Protein 7P3H (pdb70)

B-factor: mean 87.04, std 23.67, range [40.68, 188.45]

Foldseek 3Di:
DVVVVVVVVVVVVVVVVVVVVVVVVVVVVVVVVVVD/DVVVVVVVVVVVVVVVVVVVVVVVVVVVVVVVVVPD/DVVVVVVVVVVVVVVVVVVVVVVVVVVVVVVVVVVD

Secondary structure (DSSP, 8-state):
-HHHHHHHHHHHHHHHHHHHHHHHHHHHHHHHHHT-/-HHHHHHHHHHHHHHHHHHHHHHHHHHHHHHHHHT-/-HHHHHHHHHHHHHHHHHHHHHHHHHHHHHHHHHH-

Sequence (108 aa):
EWEAIEKKIAANESKDQQAIEKKIQAIEKKIEAIEHGEWEAIEKKIAANESKDQAIEKKIQAIEKKIEAIEHGEWEAIEKKIAANESKDQAIEKKIQAIEKKIEAIEHG

Radius of gyration: 16.97 Å; Cα contacts (8 Å, |Δi|>4): 36; chains: 3; bounding box: 35×26×51 Å

Structure (mmCIF, N/CA/C/O backbone):
data_7P3H
#
_entry.id   7P3H
#
_cell.length_a   103.040
_cell.length_b   103.040
_cell.length_c   46.880
_cell.angle_alpha   90.000
_cell.angle_beta   90.000
_cell.angle_gamma   120.000
#
_symmetry.space_group_name_H-M   'H 3'
#
loop_
_entity.id
_entity.type
_entity.pdbx_description
1 polymer 'Peptide HC02'
2 non-polymer 'TERBIUM(III) ION'
3 non-polymer 'ZINC ION'
4 water water
#
loop_
_atom_site.group_PDB
_atom_site.id
_atom_site.type_symbol
_atom_site.label_atom_id
_atom_site.label_alt_id
_atom_site.label_comp_id
_atom_site.label_asym_id
_atom_site.label_entity_id
_atom_site.label_seq_id
_atom_site.pdbx_PDB_ins_code
_atom_site.Cartn_x
_atom_site.Cartn_y
_atom_site.Cartn_z
_atom_site.occupancy
_atom_site.B_iso_or_equiv
_atom_site.auth_seq_id
_atom_site.auth_comp_id
_atom_site.auth_asym_id
_atom_site.auth_atom_id
_atom_site.pdbx_PDB_model_num
ATOM 4 N N . GLU A 1 2 ? 36.98900 46.18800 44.66800 1.000 132.17637 1 GLU A N 1
ATOM 5 C CA . GLU A 1 2 ? 36.90300 45.46700 43.40100 1.000 131.02624 1 GLU A CA 1
ATOM 6 C C . GLU A 1 2 ? 35.46500 45.07600 43.05500 1.000 124.73074 1 GLU A C 1
ATOM 7 O O . GLU A 1 2 ? 35.04700 45.21800 41.90800 1.000 115.66650 1 GLU A O 1
ATOM 13 N N . TRP A 1 3 ? 34.70800 44.60000 44.04700 1.000 130.82621 2 TRP A N 1
ATOM 14 C CA . TRP A 1 3 ? 33.33100 44.17300 43.79800 1.000 129.18654 2 TRP A CA 1
ATOM 15 C C . TRP A 1 3 ? 32.49600 45.30000 43.19100 1.000 116.64556 2 TRP A C 1
ATOM 16 O O . TRP A 1 3 ? 31.76300 45.08500 42.21600 1.000 108.61829 2 TRP A O 1
ATOM 27 N N . GLU A 1 4 ? 32.58800 46.51200 43.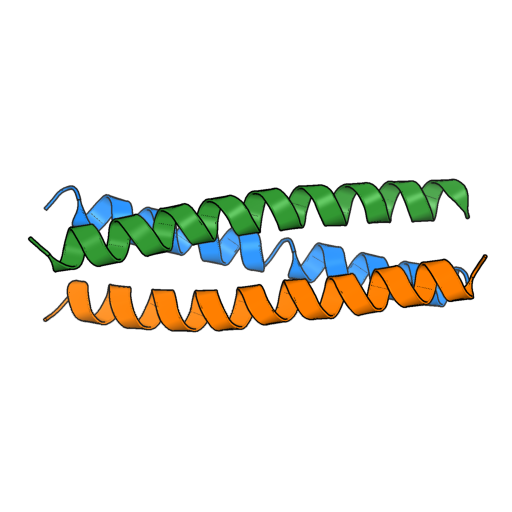75900 1.000 115.29540 3 GLU A N 1
ATOM 28 C CA . GLU A 1 4 ? 31.76500 47.61700 43.27300 1.000 109.14203 3 GLU A CA 1
ATOM 29 C C . GLU A 1 4 ? 32.33100 48.22600 41.98700 1.000 98.50655 3 GLU A C 1
ATOM 30 O O . GLU A 1 4 ? 31.56800 48.78800 41.19600 1.000 89.67654 3 GLU A O 1
ATOM 36 N N . ALA A 1 5 ? 33.64400 48.10600 41.74400 1.000 99.24085 4 ALA A N 1
ATOM 37 C CA . ALA A 1 5 ? 34.22400 48.63100 40.50700 1.000 94.81137 4 ALA A CA 1
ATOM 38 C C . ALA A 1 5 ? 33.84200 47.77500 39.30700 1.000 89.94763 4 ALA A C 1
ATOM 39 O O . ALA A 1 5 ? 33.58000 48.29900 38.21700 1.000 84.71279 4 ALA A O 1
ATOM 41 N N . ILE A 1 6 ? 33.83000 46.45400 39.48800 1.000 90.62929 5 ILE A N 1
ATOM 42 C CA . ILE A 1 6 ? 33.33000 45.55100 38.45800 1.000 89.05805 5 ILE A CA 1
ATOM 43 C C . ILE A 1 6 ? 31.82200 45.72000 38.28300 1.000 82.32829 5 ILE A C 1
ATOM 44 O O . ILE A 1 6 ? 31.32300 45.76000 37.15100 1.000 70.60320 5 ILE A O 1
ATOM 49 N N . GLU A 1 7 ? 31.07300 45.81500 39.39700 1.000 81.30975 6 GLU A N 1
ATOM 50 C CA . GLU A 1 7 ? 29.62300 46.01300 39.31700 1.000 82.34145 6 GLU A CA 1
ATOM 51 C C . GLU A 1 7 ? 29.29300 47.22800 38.45700 1.000 75.58275 6 GLU A C 1
ATOM 52 O O . GLU A 1 7 ? 28.25500 47.26600 37.79100 1.000 67.36071 6 GLU A O 1
ATOM 58 N N . LYS A 1 8 ? 30.17700 48.22700 38.46000 1.000 73.54303 7 LYS A N 1
ATOM 59 C CA . LYS A 1 8 ? 29.92800 49.46100 37.72400 1.000 77.56719 7 LYS A CA 1
ATOM 60 C C . LYS A 1 8 ? 30.25400 49.29000 36.24500 1.000 73.86149 7 LYS A C 1
ATOM 61 O O . LYS A 1 8 ? 29.56900 49.85300 35.38300 1.000 64.03399 7 LYS A O 1
ATOM 67 N N . LYS A 1 9 ? 31.31300 48.53200 35.94400 1.000 74.75633 8 LYS A N 1
ATOM 68 C CA . LYS A 1 9 ? 31.66200 48.22500 34.56200 1.000 75.41957 8 LYS A CA 1
ATOM 69 C C . LYS A 1 9 ? 30.57900 47.38100 33.89900 1.000 70.24526 8 LYS A C 1
ATOM 70 O O . LYS A 1 9 ? 30.19900 47.63100 32.74600 1.000 66.45270 8 LYS A O 1
ATOM 76 N N . ILE A 1 10 ? 30.05300 46.39200 34.62300 1.000 67.44493 9 ILE A N 1
ATOM 77 C CA . ILE A 1 10 ? 28.98400 45.55500 34.09400 1.000 70.55846 9 ILE A CA 1
ATOM 78 C C . ILE A 1 10 ? 27.72200 46.37600 33.85400 1.000 67.88972 9 ILE A C 1
ATOM 79 O O . ILE A 1 10 ? 27.08500 46.26400 32.79500 1.000 57.36477 9 ILE A O 1
ATOM 84 N N . ALA A 1 11 ? 27.34600 47.21700 34.82100 1.000 59.06498 10 ALA A N 1
ATOM 85 C CA . ALA A 1 11 ? 26.15300 48.03900 34.66100 1.000 64.16296 10 ALA A CA 1
ATOM 86 C C . ALA A 1 11 ? 26.27200 48.96900 33.45200 1.000 62.64962 10 ALA A C 1
ATOM 87 O O . ALA A 1 11 ? 25.28300 49.22300 32.75000 1.000 59.97824 10 ALA A O 1
ATOM 89 N N . ALA A 1 12 ? 27.47300 49.48800 33.19500 1.000 57.88062 11 ALA A N 1
ATOM 90 C CA . ALA A 1 12 ? 27.66500 50.35300 32.04000 1.000 61.23103 11 ALA A CA 1
ATOM 91 C C . ALA A 1 12 ? 27.56700 49.55900 30.74200 1.000 62.34169 11 ALA A C 1
ATOM 92 O O . ALA A 1 12 ? 27.13600 50.09000 29.71200 1.000 60.03088 11 ALA A O 1
ATOM 94 N N . ASN A 1 13 ? 27.97400 48.28900 30.77000 1.000 59.38080 12 ASN A N 1
ATOM 95 C CA . ASN A 1 13 ? 27.89000 47.46800 29.56400 1.000 60.10457 12 ASN A CA 1
ATOM 96 C C . ASN A 1 13 ? 26.43400 47.17800 29.22200 1.000 59.69400 12 ASN A C 1
ATOM 97 O O . ASN A 1 13 ? 26.01400 47.33800 28.07100 1.000 53.57221 12 ASN A O 1
A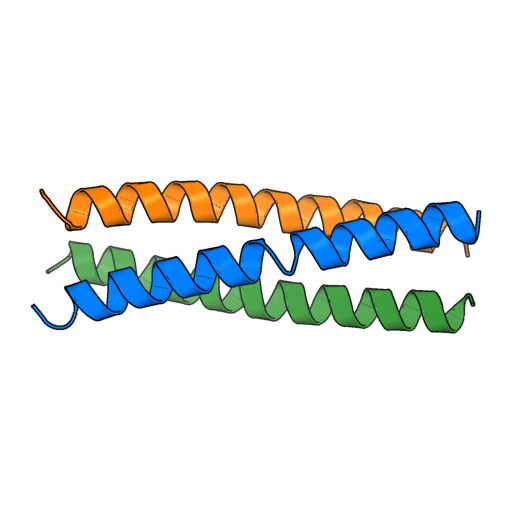TOM 102 N N . GLU A 1 14 ? 25.63900 46.78000 30.22000 1.000 62.09692 13 GLU A N 1
ATOM 103 C CA . GLU A 1 14 ? 24.21300 46.57200 30.01100 1.000 65.06306 13 GLU A CA 1
ATOM 104 C C . GLU A 1 14 ? 23.53900 47.83400 29.48200 1.000 66.85802 13 GLU A C 1
ATOM 105 O O . GLU A 1 14 ? 22.66900 47.75000 28.60800 1.000 63.15231 13 GLU A O 1
ATOM 111 N N . SER A 1 15 ? 23.94300 49.01500 29.96100 1.000 67.29491 14 SER A N 1
ATOM 112 C CA . SER A 1 15 ? 23.27000 50.23000 29.50300 1.000 72.52185 14 SER A CA 1
ATOM 113 C C . SER A 1 15 ? 23.55900 50.47700 28.02100 1.000 70.87166 14 SER A C 1
ATOM 114 O O . SER A 1 15 ? 22.66100 50.82300 27.24700 1.000 69.31357 14 SER A O 1
ATOM 117 N N . LYS A 1 16 ? 24.79900 50.26300 27.62300 1.000 67.40282 15 LYS A N 1
ATOM 118 C CA . LYS A 1 16 ? 25.26100 50.41100 26.26200 1.000 73.09034 15 LYS A CA 1
ATOM 119 C C . LYS A 1 16 ? 24.71600 49.33500 25.34300 1.000 68.35556 15 LYS A C 1
ATOM 120 O O . LYS A 1 16 ? 24.38200 49.64000 24.19900 1.000 60.80466 15 LYS A O 1
ATOM 126 N N . ASP A 1 17 ? 24.49600 48.13600 25.88700 1.000 62.88649 16 ASP A N 1
ATOM 127 C CA . ASP A 1 17 ? 23.92900 46.97100 25.15700 1.000 63.44708 16 ASP A CA 1
ATOM 128 C C . ASP A 1 17 ? 22.46200 47.28100 24.85600 1.000 66.85538 16 ASP A C 1
ATOM 129 O O . ASP A 1 17 ? 21.93900 46.77600 23.84300 1.000 56.89366 16 ASP A O 1
ATOM 134 N N . GLN A 1 18 ? 21.83900 48.08800 25.72000 1.000 69.82679 17 GLN A N 1
ATOM 135 C CA A GLN A 1 18 ? 20.42900 48.45500 25.56400 0.530 73.26668 17 GLN A CA 1
ATOM 136 C CA B GLN A 1 18 ? 20.42900 48.41800 25.51400 0.470 73.26142 17 GLN A CA 1
ATOM 137 C C . GLN A 1 18 ? 20.25700 49.59400 24.55800 1.000 71.57437 17 GLN A C 1
ATOM 138 O O . GLN A 1 18 ? 19.25300 49.65400 23.84200 1.000 77.29874 17 GLN A O 1
ATOM 149 N N . ALA A 1 19 ? 21.20900 50.53100 24.52600 1.000 66.64746 18 ALA A N 1
ATOM 150 C CA . ALA A 1 19 ? 21.15900 51.60900 23.54100 1.000 67.17384 18 ALA A CA 1
ATOM 151 C C . ALA A 1 19 ? 21.41000 51.07200 22.13200 1.000 69.33726 18 ALA A C 1
ATOM 152 O O . ALA A 1 19 ? 20.84500 51.57400 21.14600 1.000 62.44433 18 ALA A O 1
ATOM 154 N N . ILE A 1 20 ? 22.28100 50.06700 22.02300 1.000 67.18174 19 ILE A N 1
ATOM 155 C CA . ILE A 1 20 ? 22.49200 49.37000 20.75900 1.000 66.31585 19 ILE A CA 1
ATOM 156 C C . ILE A 1 20 ? 21.19400 48.72300 20.29500 1.000 64.24191 19 ILE A C 1
ATOM 157 O O . ILE A 1 20 ? 20.80000 48.85600 19.13100 1.000 57.97800 19 ILE A O 1
ATOM 162 N N . GLU A 1 21 ? 20.48700 48.04900 21.20300 1.000 63.16020 20 GLU A N 1
ATOM 163 C CA . GLU A 1 21 ? 19.21100 47.44100 20.84200 1.000 69.62414 20 GLU A CA 1
ATOM 164 C C . GLU A 1 21 ? 18.22900 48.47600 20.30000 1.000 68.76351 20 GLU A C 1
ATOM 165 O O . GLU A 1 21 ? 17.49700 48.20300 19.33900 1.000 67.10541 20 GLU A O 1
ATOM 171 N N . LYS A 1 22 ? 18.18300 49.66300 20.90300 1.000 63.26022 21 LYS A N 1
ATOM 172 C CA . LYS A 1 22 ? 17.25400 50.68000 20.42600 1.000 71.57437 21 LYS A CA 1
ATOM 173 C C . LYS A 1 22 ? 17.61800 51.13300 19.01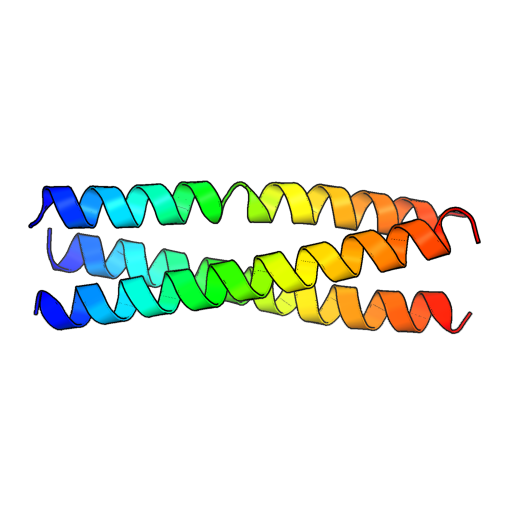600 1.000 66.20004 21 LYS A C 1
ATOM 174 O O . LYS A 1 22 ? 16.74200 51.30100 18.16000 1.000 62.18904 21 LYS A O 1
ATOM 180 N N . LYS A 1 23 ? 18.91100 51.34300 18.76000 1.000 63.24443 22 LYS A N 1
ATOM 181 C CA . LYS A 1 23 ? 19.34200 51.75300 17.42600 1.000 65.79736 22 LYS A CA 1
ATOM 182 C C . LYS A 1 23 ? 19.00600 50.68200 16.39400 1.000 61.11785 22 LYS A C 1
ATOM 183 O O . LYS A 1 23 ? 18.66500 51.00100 15.24700 1.000 55.39085 22 LYS A O 1
ATOM 189 N N . ILE A 1 24 ? 19.06500 49.40800 16.79000 1.000 57.53585 23 ILE A N 1
ATOM 190 C CA . ILE A 1 24 ? 18.75600 48.33300 15.85500 1.000 63.13652 23 ILE A CA 1
ATOM 191 C C . ILE A 1 24 ? 17.27600 48.34000 15.49500 1.000 64.39983 23 ILE A C 1
ATOM 192 O O . ILE A 1 24 ? 16.91200 48.13900 14.33300 1.000 55.81985 23 ILE A O 1
ATOM 197 N N . GLN A 1 25 ? 16.40100 48.57100 16.47500 1.000 65.42890 24 GLN A N 1
ATOM 198 C CA . GLN A 1 25 ? 14.97600 48.64200 16.17000 1.000 67.77655 24 GLN A CA 1
ATOM 199 C C . GLN A 1 25 ? 14.67900 49.77700 15.19700 1.000 59.98614 24 GLN A C 1
ATOM 200 O O . GLN A 1 25 ? 13.88700 49.60900 14.26300 1.000 58.04643 24 GLN A O 1
ATOM 206 N N . ALA A 1 26 ? 15.30200 50.93800 15.39800 1.000 53.22743 25 ALA A N 1
ATOM 207 C CA . ALA A 1 26 ? 15.08400 52.05700 14.48500 1.000 58.27014 25 ALA A CA 1
ATOM 208 C C . ALA A 1 26 ? 15.54700 51.70500 13.07100 1.000 59.22552 25 ALA A C 1
ATOM 209 O O . ALA A 1 26 ? 14.92500 52.11700 12.08800 1.000 56.36728 25 ALA A O 1
ATOM 211 N N . ILE A 1 27 ? 16.62300 50.92400 12.95900 1.000 56.35413 26 ILE A N 1
ATOM 212 C CA . ILE A 1 27 ? 17.12400 50.49300 11.65900 1.000 59.24921 26 ILE A CA 1
ATOM 213 C C . ILE A 1 27 ? 16.14300 49.53200 10.99500 1.000 62.71805 26 ILE A C 1
ATOM 214 O O . ILE A 1 27 ? 15.87600 49.62200 9.78600 1.000 57.47268 26 ILE A O 1
ATOM 219 N N . GLU A 1 28 ? 15.62400 48.57300 11.76900 1.000 60.83887 27 GLU A N 1
ATOM 220 C CA . GLU A 1 28 ? 14.68800 47.59900 11.22400 1.000 64.26034 27 GLU A CA 1
ATOM 221 C C . GLU A 1 28 ? 13.43000 48.27700 10.71200 1.000 62.00480 27 GLU A C 1
ATOM 222 O O . GLU A 1 28 ? 12.88900 47.86000 9.68300 1.000 59.50187 27 GLU A O 1
ATOM 228 N N . LYS A 1 29 ? 12.98500 49.34300 11.38400 1.000 57.84641 28 LYS A N 1
ATOM 229 C CA . LYS A 1 29 ? 11.80000 50.06100 10.94000 1.000 62.27589 28 LYS A CA 1
ATOM 230 C C . LYS A 1 29 ? 12.06200 50.78100 9.62000 1.000 66.23426 28 LYS A C 1
ATOM 231 O O . LYS A 1 29 ? 11.19700 50.79000 8.73700 1.000 63.56288 28 LYS A O 1
ATOM 237 N N . LYS A 1 30 ? 13.23200 51.41800 9.48100 1.000 63.02335 29 LYS A N 1
ATOM 238 C CA . LYS A 1 30 ? 13.56300 52.07400 8.22100 1.000 65.42890 29 LYS A CA 1
ATOM 239 C C . LYS A 1 30 ? 13.60200 51.06300 7.08500 1.000 65.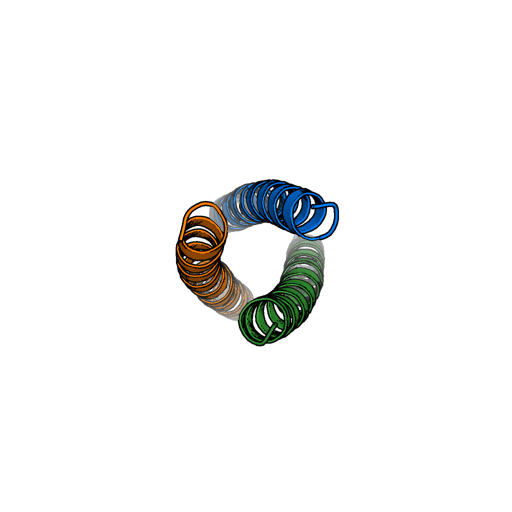55260 29 LYS A C 1
ATOM 240 O O . LYS A 1 30 ? 13.07300 51.32000 6.00200 1.000 66.98961 29 LYS A O 1
ATOM 246 N N . ILE A 1 31 ? 14.20500 49.89800 7.32100 1.000 64.16822 30 ILE A N 1
ATOM 247 C CA . ILE A 1 31 ? 14.24500 48.85800 6.30000 1.000 66.56061 30 ILE A CA 1
ATOM 248 C C . ILE A 1 31 ? 12.83400 48.40000 5.93400 1.000 74.01414 30 ILE A C 1
ATOM 249 O O . ILE A 1 31 ? 12.51100 48.25500 4.74700 1.000 74.72212 30 ILE A O 1
ATOM 254 N N . GLU A 1 32 ? 11.97100 48.14300 6.93000 1.000 71.23222 31 GLU A N 1
ATOM 255 C CA . GLU A 1 32 ? 10.54800 47.75200 6.75100 1.000 76.77499 31 GLU A CA 1
ATOM 256 C C . GLU A 1 32 ? 9.89000 48.74900 5.77100 1.000 79.84115 31 GLU A C 1
ATOM 257 O O . GLU A 1 32 ? 9.10400 48.41500 4.87600 1.000 82.41514 31 GLU A O 1
ATOM 263 N N . ALA A 1 33 ? 10.14300 50.03500 6.04700 1.000 74.89582 32 ALA A N 1
ATOM 264 C CA . ALA A 1 33 ? 9.50700 51.08600 5.25600 1.000 75.59327 32 ALA A CA 1
ATOM 265 C C . ALA A 1 33 ? 9.94600 51.00700 3.79800 1.000 82.17827 32 ALA A C 1
ATOM 266 O O . ALA A 1 33 ? 9.13300 51.17000 2.88100 1.000 82.93100 32 ALA A O 1
ATOM 268 N N . ILE A 1 34 ? 11.23300 50.75100 3.57100 1.000 81.26501 33 ILE A N 1
ATOM 269 C CA . ILE A 1 34 ? 11.75400 50.61300 2.21800 1.000 80.56492 33 ILE A CA 1
ATOM 270 C C . ILE A 1 34 ? 11.10100 49.42900 1.51400 1.000 87.23414 33 ILE A C 1
ATOM 271 O O . ILE A 1 34 ? 10.67400 49.53200 0.35900 1.000 89.47389 33 ILE A O 1
ATOM 276 N N . GLU A 1 35 ? 11.01400 48.28100 2.19700 1.000 86.62091 34 GLU A N 1
ATOM 277 C CA . GLU A 1 35 ? 10.50100 47.08400 1.53600 1.000 90.35820 34 GLU A CA 1
ATOM 278 C C . GLU A 1 35 ? 9.01600 47.20400 1.19600 1.000 93.37699 34 GLU A C 1
ATOM 279 O O . GLU A 1 35 ? 8.52200 46.42500 0.37400 1.000 94.54818 34 GLU A O 1
ATOM 285 N N . HIS A 1 36 ? 8.29500 48.15200 1.79400 1.000 93.27171 35 HIS A N 1
ATOM 286 C CA . HIS A 1 36 ? 6.88900 48.38700 1.46300 1.000 96.34839 35 HIS A CA 1
ATOM 287 C C . HIS A 1 36 ? 6.70900 49.64400 0.62200 1.000 101.62797 35 HIS A C 1
ATOM 288 O O . HIS A 1 36 ? 5.75800 50.40900 0.81900 1.000 103.02288 35 HIS A O 1
ATOM 295 N N . GLY A 1 37 ? 7.61400 49.87200 -0.32500 1.000 104.26250 36 GLY A N 1
ATOM 296 C CA . GLY A 1 37 ? 7.49600 50.96800 -1.26800 1.000 109.30784 36 GLY A CA 1
ATOM 297 C C . GLY A 1 37 ? 7.28700 52.34000 -0.65900 1.000 113.65573 36 GLY A C 1
ATOM 298 O O . GLY A 1 37 ? 7.00900 53.30100 -1.38000 1.000 120.12756 36 GLY A O 1
ATOM 303 N N . GLU B 1 2 ? 41.07800 34.73100 39.87600 1.000 113.06619 1 GLU B N 1
ATOM 304 C CA . GLU B 1 2 ? 39.64700 34.74300 39.58700 1.000 114.86114 1 GLU B CA 1
ATOM 305 C C . GLU B 1 2 ? 39.18300 36.13300 39.14400 1.000 111.52916 1 GLU B C 1
ATOM 306 O O . GLU B 1 2 ? 38.35500 36.25800 38.23500 1.000 107.34708 1 GLU B O 1
ATOM 312 N N . TRP B 1 3 ? 39.70700 37.17600 39.80100 1.000 111.73445 2 TRP B N 1
ATOM 313 C CA . TRP B 1 3 ? 39.29400 38.53500 39.46100 1.000 108.83147 2 TRP B CA 1
ATOM 314 C C . TRP B 1 3 ? 39.86700 38.96600 38.11900 1.000 98.48023 2 TRP B C 1
ATOM 315 O O . TRP B 1 3 ? 39.18200 39.62900 37.33500 1.000 95.47724 2 TRP B O 1
ATOM 326 N N . GLU B 1 4 ? 41.11800 38.60100 37.83500 1.000 95.94308 3 GLU B N 1
ATOM 327 C CA . GLU B 1 4 ? 41.74300 39.04400 36.59300 1.000 94.36658 3 GLU B CA 1
ATOM 328 C C . GLU B 1 4 ? 41.13400 38.36600 35.37300 1.000 91.96103 3 GLU B C 1
ATOM 329 O O . GLU B 1 4 ? 41.18300 38.92200 34.27200 1.000 89.37651 3 GLU B O 1
ATOM 335 N N . ALA B 1 5 ? 40.58000 37.16300 35.53400 1.000 93.82704 4 ALA B N 1
ATOM 336 C CA . ALA B 1 5 ? 39.90200 36.52700 34.41100 1.000 92.55583 4 ALA B CA 1
ATOM 337 C C .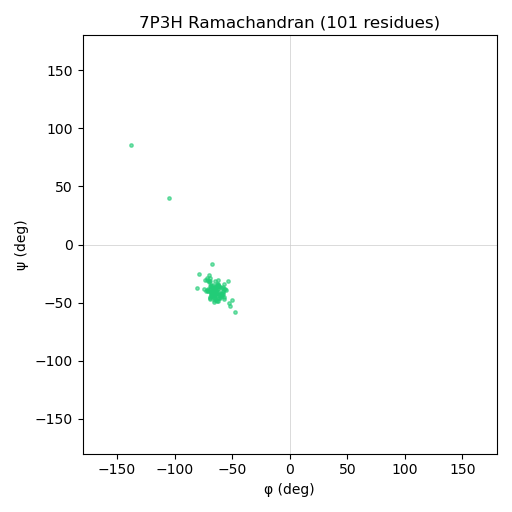 ALA B 1 5 ? 38.59100 37.23800 34.11100 1.000 89.00804 4 ALA B C 1
ATOM 338 O O . ALA B 1 5 ? 38.23700 37.44000 32.94300 1.000 84.24958 4 ALA B O 1
ATOM 340 N N . ILE B 1 6 ? 37.86500 37.64000 35.15900 1.000 88.52904 5 ILE B N 1
ATOM 341 C CA . ILE B 1 6 ? 36.65500 38.43300 34.97100 1.000 86.01821 5 ILE B CA 1
ATOM 342 C C . ILE B 1 6 ? 36.98900 39.74500 34.27700 1.000 82.72044 5 ILE B C 1
ATOM 343 O O . ILE B 1 6 ? 36.27800 40.18200 33.36600 1.000 77.38823 5 ILE B O 1
ATOM 348 N N . GLU B 1 7 ? 38.08000 40.38800 34.68900 1.000 83.33104 6 GLU B N 1
ATOM 349 C CA . GLU B 1 7 ? 38.45100 41.65600 34.07600 1.000 81.78349 6 GLU B CA 1
ATOM 350 C C . GLU B 1 7 ? 38.74200 41.49100 32.58900 1.000 80.64651 6 GLU B C 1
ATOM 351 O O . GLU B 1 7 ? 38.46400 42.39700 31.79000 1.000 75.30377 6 GLU B O 1
ATOM 357 N N . LYS B 1 8 ? 39.33800 40.35600 32.20200 1.000 83.10733 7 LYS B N 1
ATOM 358 C CA . LYS B 1 8 ? 39.65000 40.13100 30.79000 1.000 86.92621 7 LYS B CA 1
ATOM 359 C C . LYS B 1 8 ? 38.38000 39.89300 29.98000 1.000 78.93841 7 LYS B C 1
ATOM 360 O O . LYS B 1 8 ? 38.25600 40.38200 28.85100 1.000 73.68778 7 LYS B O 1
ATOM 366 N N . LYS B 1 9 ? 37.42700 39.14500 30.54800 1.000 78.35676 8 LYS B N 1
ATOM 367 C CA . LYS B 1 9 ? 36.15400 38.91400 29.87200 1.000 80.78863 8 LYS B CA 1
ATOM 368 C C . LYS B 1 9 ? 35.39900 40.21900 29.66600 1.000 77.43034 8 LYS B C 1
ATOM 369 O O . LYS B 1 9 ? 34.76100 40.42000 28.62800 1.000 72.54028 8 LYS B O 1
ATOM 375 N N . ILE B 1 10 ? 35.45900 41.11700 30.64900 1.000 76.97239 9 ILE B N 1
ATOM 376 C CA . ILE B 1 10 ? 34.77000 42.39700 30.53100 1.000 75.31956 9 ILE B CA 1
ATOM 377 C C . ILE B 1 10 ? 35.42300 43.26500 29.45900 1.000 71.55595 9 ILE B C 1
ATOM 378 O O . ILE B 1 10 ? 34.73600 43.93800 28.68700 1.000 66.67905 9 ILE B O 1
ATOM 383 N N . ALA B 1 11 ? 36.75400 43.27000 29.39100 1.000 73.49039 10 ALA B N 1
ATOM 384 C CA . ALA B 1 11 ? 37.42400 44.07900 28.37900 1.000 77.05398 10 ALA B CA 1
ATOM 385 C C . ALA B 1 11 ? 37.10800 43.56500 26.97600 1.000 75.71171 10 ALA B C 1
ATOM 386 O O . ALA B 1 11 ? 36.94100 44.35200 26.03900 1.000 71.44541 10 ALA B O 1
ATOM 388 N N . ALA B 1 12 ? 37.01200 42.24200 26.82500 1.000 74.03256 11 ALA B N 1
ATOM 389 C CA . ALA B 1 12 ? 36.62300 41.65700 25.54800 1.000 76.94080 11 ALA B CA 1
ATOM 390 C C . ALA B 1 12 ? 35.19300 42.03000 25.18000 1.000 75.40115 11 ALA B C 1
ATOM 391 O O . ALA B 1 12 ? 34.89300 42.27300 24.00700 1.000 71.59279 11 ALA B O 1
ATOM 393 N N . ASN B 1 13 ? 34.29300 42.08300 26.16800 1.000 72.23498 12 ASN B N 1
ATOM 394 C CA . ASN B 1 13 ? 32.90400 42.43200 25.87600 1.000 69.97681 12 ASN B CA 1
ATOM 395 C C . ASN B 1 13 ? 32.79200 43.87200 25.38000 1.000 69.37411 12 ASN B C 1
ATOM 396 O O . ASN B 1 13 ? 32.01800 44.15800 24.45700 1.000 67.08436 12 ASN B O 1
ATOM 401 N N . GLU B 1 14 ? 33.59600 44.78300 25.94300 1.000 70.45582 13 GLU B N 1
ATOM 402 C CA . GLU B 1 14 ? 33.57900 46.17600 25.49100 1.000 75.33272 13 GLU B CA 1
ATOM 403 C C . GLU B 1 14 ? 34.11000 46.31200 24.06700 1.000 76.08017 13 GLU B C 1
ATOM 404 O O . GLU B 1 14 ? 33.66200 47.18200 23.31000 1.000 69.00301 13 GLU B O 1
ATOM 410 N N . SER B 1 15 ? 35.09400 45.48800 23.70200 1.000 80.91760 14 SER B N 1
ATOM 411 C CA . SER B 1 15 ? 35.65000 45.54700 22.35500 1.000 83.86269 14 SER B CA 1
ATOM 412 C C . SER B 1 15 ? 34.61200 45.12200 21.32200 1.000 77.09609 14 SER B C 1
ATOM 413 O O . SER B 1 15 ? 34.40700 45.81600 20.32200 1.000 72.11654 14 SER B O 1
ATOM 416 N N . LYS B 1 16 ? 33.90400 44.01600 21.58600 1.000 77.67510 15 LYS B N 1
ATOM 417 C CA . LYS B 1 16 ? 32.83100 43.57000 20.69800 1.000 76.43811 15 LYS B CA 1
ATOM 418 C C . LYS B 1 16 ? 31.69900 44.58900 20.62800 1.000 70.90587 15 LYS B C 1
ATOM 419 O O . LYS B 1 16 ? 31.20600 44.92100 19.54100 1.000 64.65775 15 LYS B O 1
ATOM 425 N N . ASP B 1 17 ? 31.23900 45.06200 21.78300 1.000 70.18736 16 ASP B N 1
ATOM 426 C CA . ASP B 1 17 ? 30.16100 46.03600 21.77700 1.000 71.03746 16 ASP B CA 1
ATOM 427 C C . ASP B 1 17 ? 30.55200 47.27700 20.95000 1.000 70.16894 16 ASP B C 1
ATOM 428 O O . ASP B 1 17 ? 29.71200 47.81200 20.22600 1.000 68.99248 16 ASP B O 1
ATOM 433 N N . GLN B 1 18 ? 31.83400 47.67500 20.95300 1.000 70.24526 17 GLN B N 1
ATOM 434 C CA . GLN B 1 18 ? 32.29500 48.84200 20.18100 1.000 82.05458 17 GLN B CA 1
ATOM 435 C C . GLN B 1 18 ? 32.37800 48.56100 18.67000 1.000 74.91161 17 GLN B C 1
ATOM 436 O O . GLN B 1 18 ? 32.10600 49.44900 17.84800 1.000 67.19490 17 GLN B O 1
ATOM 442 N N . ALA B 1 19 ? 32.81900 47.35900 18.28800 1.000 67.52915 18 ALA B N 1
ATOM 443 C CA . ALA B 1 19 ? 32.79400 46.97300 16.88200 1.000 72.20076 18 ALA B CA 1
ATOM 444 C C . ALA B 1 19 ? 31.37500 47.02100 16.33600 1.000 67.70812 18 ALA B C 1
ATOM 445 O O . ALA B 1 19 ? 31.14100 47.53100 15.23500 1.000 66.31848 18 ALA B O 1
ATOM 447 N N . ILE B 1 20 ? 30.41200 46.50600 17.10300 1.000 64.83935 19 ILE B N 1
ATOM 448 C CA . ILE B 1 20 ? 29.02000 46.53400 16.67200 1.000 64.33403 19 ILE B CA 1
ATOM 449 C C . ILE B 1 20 ? 28.56500 47.96300 16.41700 1.000 66.48692 19 ILE B C 1
ATOM 450 O O . ILE B 1 20 ? 27.79000 48.23000 15.48400 1.000 61.30209 19 ILE B O 1
ATOM 455 N N . GLU B 1 21 ? 29.04100 48.90600 17.23600 1.000 64.66302 20 GLU B N 1
ATOM 456 C CA . GLU B 1 21 ? 28.62700 50.29700 17.08900 1.000 71.42962 20 GLU B CA 1
ATOM 457 C C . GLU B 1 21 ? 29.17900 50.90800 15.80700 1.000 66.42112 20 GLU B C 1
ATOM 458 O O . GLU B 1 21 ? 28.52900 51.75800 15.18700 1.000 62.12324 20 GLU B O 1
ATOM 464 N N . LYS B 1 22 ? 30.38600 50.50500 15.41400 1.000 65.26309 21 LYS B N 1
ATOM 465 C CA . LYS B 1 22 ? 30.95700 50.98100 14.16200 1.000 72.12181 21 LYS B CA 1
ATOM 466 C C . LYS B 1 22 ? 30.14200 50.46600 12.98500 1.000 68.08711 21 LYS B C 1
ATOM 467 O O . LYS B 1 22 ? 29.76400 51.23000 12.08700 1.000 67.79234 21 LYS B O 1
ATOM 473 N N . LYS B 1 23 ? 29.83700 49.16700 12.99400 1.000 69.22672 22 LYS B N 1
ATOM 474 C CA . LYS B 1 23 ? 29.00800 48.58900 11.94700 1.000 70.94535 22 LYS B CA 1
ATOM 475 C C . LYS B 1 23 ? 27.65600 49.29300 11.85300 1.000 67.53704 22 LYS B C 1
ATOM 476 O O . LYS B 1 23 ? 27.18800 49.59900 10.75000 1.000 65.61839 22 LYS B O 1
ATOM 482 N N . ILE B 1 24 ? 27.00800 49.55200 12.99200 1.000 66.07371 23 ILE B N 1
ATOM 483 C CA . ILE B 1 24 ? 25.71400 50.22900 12.96700 1.000 66.05529 23 ILE B CA 1
ATOM 484 C C . ILE B 1 24 ? 25.83400 51.58100 12.28100 1.000 66.40533 23 ILE B C 1
ATOM 485 O O . ILE B 1 24 ? 24.95000 51.98300 11.51800 1.000 63.97083 23 ILE B O 1
ATOM 490 N N . GLN B 1 25 ? 26.92600 52.30000 12.53700 1.000 67.95815 24 GLN B N 1
ATOM 491 C CA . GLN B 1 25 ? 27.14200 53.57400 11.86400 1.000 76.93817 24 GLN B CA 1
ATOM 492 C C . GLN B 1 25 ? 27.17700 53.40000 10.34700 1.000 73.40091 24 GLN B C 1
ATOM 493 O O . GLN B 1 25 ? 26.61600 54.21600 9.60600 1.000 69.85574 24 GLN B O 1
ATOM 499 N N . ALA B 1 26 ? 27.85700 52.35400 9.86500 1.000 69.44517 25 ALA B N 1
ATOM 500 C CA . ALA B 1 26 ? 27.93300 52.13800 8.42600 1.000 70.85850 25 ALA B CA 1
ATOM 501 C C . ALA B 1 26 ? 26.56300 51.79200 7.85800 1.000 69.01354 25 ALA B C 1
ATOM 502 O O . ALA B 1 26 ? 26.19700 52.26900 6.77900 1.000 65.08675 25 ALA B O 1
ATOM 504 N N . ILE B 1 27 ? 25.77800 50.99100 8.58800 1.000 66.05792 26 ILE B N 1
ATOM 505 C CA . ILE B 1 27 ? 24.44100 50.62600 8.12400 1.000 64.71302 26 ILE B CA 1
ATOM 506 C C . ILE B 1 27 ? 23.56600 51.86400 7.95900 1.000 65.64471 26 ILE B C 1
ATOM 507 O O . ILE B 1 27 ? 22.85300 52.00900 6.95900 1.000 65.18413 26 ILE B 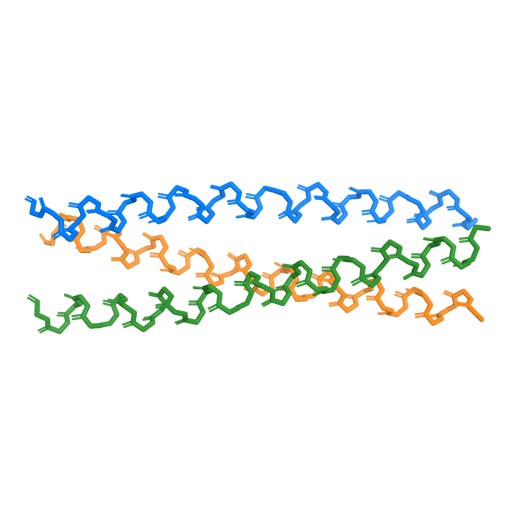O 1
ATOM 512 N N . GLU B 1 28 ? 23.60900 52.77800 8.92900 1.000 67.25017 27 GLU B N 1
ATOM 513 C CA . GLU B 1 28 ? 22.79400 53.98800 8.85100 1.000 71.96126 27 GLU B CA 1
ATOM 514 C C . GLU B 1 28 ? 23.12300 54.80100 7.60200 1.000 70.02419 27 GLU B C 1
ATOM 515 O O . GLU B 1 28 ? 22.22900 55.38600 6.97700 1.000 64.77619 27 GLU B O 1
ATOM 521 N N . LYS B 1 29 ? 24.40300 54.84900 7.22600 1.000 67.34492 28 LYS B N 1
ATOM 522 C CA . LYS B 1 29 ? 24.80500 55.58400 6.03100 1.000 69.05038 28 LYS B CA 1
ATOM 523 C C . LYS B 1 29 ? 24.22400 54.94100 4.77400 1.000 67.14489 28 LYS B C 1
ATOM 524 O O . LYS B 1 29 ? 23.61900 55.62100 3.94100 1.000 64.44983 28 LYS B O 1
ATOM 530 N N . LYS B 1 30 ? 24.37800 53.62200 4.63500 1.000 66.93171 29 LYS B N 1
ATOM 531 C CA . LYS B 1 30 ? 23.84300 52.93300 3.46300 1.000 68.94248 29 LYS B CA 1
ATOM 532 C C . LYS B 1 30 ? 22.33600 53.11700 3.35700 1.000 69.94260 29 LYS B C 1
ATOM 533 O O . LYS B 1 30 ? 21.80300 53.36900 2.26900 1.000 66.01844 29 LYS B O 1
ATOM 539 N N . ILE B 1 31 ? 21.63000 53.01300 4.48400 1.000 67.83182 30 ILE B N 1
ATOM 540 C CA . ILE B 1 31 ? 20.17700 53.11900 4.45100 1.000 66.96329 30 ILE B CA 1
ATOM 541 C C . ILE B 1 31 ? 19.75400 54.51700 4.03300 1.000 64.55511 30 ILE B C 1
ATOM 542 O O . ILE B 1 31 ? 18.75800 54.68600 3.33200 1.000 60.95204 30 ILE B O 1
ATOM 547 N N . GLU B 1 32 ? 20.48600 55.54000 4.45700 1.000 66.10529 31 GLU B N 1
ATOM 548 C CA . GLU B 1 32 ? 20.12900 56.88400 4.02200 1.000 70.82691 31 GLU B CA 1
ATOM 549 C C . GLU B 1 32 ? 20.39900 57.06900 2.52800 1.000 74.64579 31 GLU B C 1
ATOM 550 O O . GLU B 1 32 ? 19.65600 57.79300 1.85600 1.000 73.51145 31 GLU B O 1
ATOM 556 N N . ALA B 1 33 ? 21.41400 56.38900 1.98100 1.000 72.29288 32 ALA B N 1
ATOM 557 C CA . ALA B 1 33 ? 21.66700 56.46900 0.54300 1.000 75.15901 32 ALA B CA 1
ATOM 558 C C . ALA B 1 33 ? 20.53200 55.82800 -0.24200 1.000 80.40964 32 ALA B C 1
ATOM 559 O O . ALA B 1 33 ? 20.10100 56.35100 -1.27700 1.000 81.24658 32 ALA B O 1
ATOM 561 N N . ILE B 1 34 ? 20.03000 54.69300 0.24300 1.000 77.20663 33 ILE B N 1
ATOM 562 C CA . ILE B 1 34 ? 18.87900 54.06300 -0.38300 1.000 75.55116 33 ILE B CA 1
ATOM 563 C C . ILE B 1 34 ? 17.63600 54.94600 -0.25500 1.000 77.99619 33 ILE B C 1
ATOM 564 O O . ILE B 1 34 ? 16.86600 55.07900 -1.21100 1.000 78.36466 33 ILE B O 1
ATOM 569 N N . GLU B 1 35 ? 17.43400 55.59200 0.90300 1.000 74.79844 34 GLU B N 1
ATOM 570 C CA . GLU B 1 35 ? 16.18600 56.36300 1.14100 1.000 80.80179 34 GLU B CA 1
ATOM 571 C C . GLU B 1 35 ? 15.96000 57.36200 -0.00100 1.000 86.94200 34 GLU B C 1
ATOM 572 O O . GLU B 1 35 ? 14.86600 57.43600 -0.57500 1.000 84.54172 34 GLU B O 1
ATOM 578 N N . HIS B 1 36 ? 16.97800 58.15500 -0.32900 1.000 88.72116 35 HIS B N 1
ATOM 579 C CA . HIS B 1 36 ? 16.86900 59.24700 -1.29800 1.000 94.64556 35 HIS B CA 1
ATOM 580 C C . HIS B 1 36 ? 18.13500 59.18000 -2.15500 1.000 102.00697 35 HIS B C 1
ATOM 581 O O . HIS B 1 36 ? 19.13500 59.84100 -1.86300 1.000 113.10303 35 HIS B O 1
ATOM 588 N N . GLY B 1 37 ? 18.09800 58.35500 -3.19600 1.000 104.14407 36 GLY B N 1
ATOM 589 C CA . GLY B 1 37 ? 19.25700 58.14400 -4.04300 1.000 111.70287 36 GLY B CA 1
ATOM 590 C C . GLY B 1 37 ? 19.53700 59.31100 -4.96900 1.000 119.72751 36 GLY B C 1
ATOM 591 O O . GLY B 1 37 ? 18.68500 60.17900 -5.16400 1.000 125.60190 36 GLY B O 1
ATOM 596 N N . GLU C 1 2 ? 29.37400 36.95200 45.28300 1.000 114.18738 1 GLU C N 1
ATOM 597 C CA . GLU C 1 2 ? 29.05400 37.74200 44.08700 1.000 114.29002 1 GLU C CA 1
ATOM 598 C C . GLU C 1 2 ? 29.81600 37.12600 42.89000 1.000 109.20783 1 GLU C C 1
ATOM 599 O O . GLU C 1 2 ? 29.39800 37.29600 41.74500 1.000 105.03891 1 GLU C O 1
ATOM 605 N N . TRP C 1 3 ? 30.90800 36.39300 43.15900 1.000 110.29217 2 TRP C N 1
ATOM 606 C CA . TRP C 1 3 ? 31.72600 35.83000 42.08200 1.000 111.45547 2 TRP C CA 1
ATOM 607 C C . TRP C 1 3 ? 30.86700 35.13900 41.03300 1.000 102.53598 2 TRP C C 1
ATOM 608 O O . TRP C 1 3 ? 30.91700 35.47200 39.84400 1.000 97.38010 2 TRP C O 1
ATOM 619 N N . GLU C 1 4 ? 30.08800 34.14500 41.46000 1.000 99.43297 3 GLU C N 1
ATOM 620 C CA . GLU C 1 4 ? 29.30300 33.37300 40.50600 1.000 96.52210 3 GLU C CA 1
ATOM 621 C C . GLU C 1 4 ? 28.14200 34.18600 39.94600 1.000 93.65597 3 GLU C C 1
ATOM 622 O O . GLU C 1 4 ? 27.73600 33.96900 38.79900 1.000 90.93196 3 GLU C O 1
ATOM 628 N N . ALA C 1 5 ? 27.60100 35.12600 40.72500 1.000 92.69006 4 ALA C N 1
ATOM 629 C CA . ALA C 1 5 ? 26.56100 35.99900 40.18900 1.000 92.49004 4 ALA C CA 1
ATOM 630 C C . ALA C 1 5 ? 27.13100 36.94700 39.13900 1.000 88.77380 4 ALA C C 1
ATOM 631 O O . ALA C 1 5 ? 26.45800 37.27000 38.15500 1.000 86.74198 4 ALA C O 1
ATOM 633 N N . ILE C 1 6 ? 28.36500 37.41200 39.33800 1.000 89.38703 5 ILE C N 1
ATOM 634 C CA . ILE C 1 6 ? 29.01300 38.24200 38.32900 1.000 89.94236 5 ILE C CA 1
ATOM 635 C C . ILE C 1 6 ? 29.17600 37.45200 37.03900 1.000 85.07862 5 ILE C C 1
ATOM 636 O O . ILE C 1 6 ? 28.82100 37.91900 35.95300 1.000 82.88889 5 ILE C O 1
ATOM 641 N N . GLU C 1 7 ? 29.70100 36.23300 37.14200 1.000 84.63383 6 GLU C N 1
ATOM 642 C CA . GLU C 1 7 ? 29.88700 35.41500 35.95100 1.000 86.78672 6 GLU C CA 1
ATOM 643 C C . GLU C 1 7 ? 28.56400 35.10200 35.26500 1.000 84.42854 6 GLU C C 1
ATOM 644 O O . GLU C 1 7 ? 28.52700 34.96300 34.04000 1.000 82.81782 6 GLU C O 1
ATOM 650 N N . LYS C 1 8 ? 27.46800 35.01500 36.02000 1.000 85.67080 7 LYS C N 1
ATOM 651 C CA . LYS C 1 8 ? 26.16700 34.78800 35.39800 1.000 86.57354 7 LYS C CA 1
ATOM 652 C C . LYS C 1 8 ? 25.69800 36.02000 34.63100 1.000 84.49961 7 LYS C C 1
ATOM 653 O O . LYS C 1 8 ? 25.11200 35.89700 33.55000 1.000 86.82620 7 LYS C O 1
ATOM 659 N N . LYS C 1 9 ? 25.95300 37.21700 35.16600 1.000 84.64173 8 LYS C N 1
ATOM 660 C CA . LYS C 1 9 ? 25.62300 38.43800 34.43300 1.000 83.89427 8 LYS C CA 1
ATOM 661 C C . LYS C 1 9 ? 26.44300 38.54700 33.15300 1.000 77.51193 8 LYS C C 1
ATOM 662 O O . LYS C 1 9 ? 25.92700 38.96800 32.11100 1.000 75.21691 8 LYS C O 1
ATOM 668 N N . ILE C 1 10 ? 27.72100 38.16800 33.21300 1.000 75.03531 9 ILE C N 1
ATOM 669 C CA . ILE C 1 10 ? 28.59300 38.25500 32.04500 1.000 78.51731 9 ILE C CA 1
ATOM 670 C C . ILE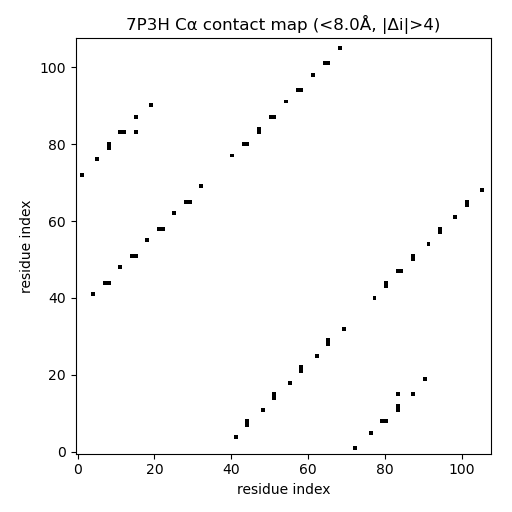 C 1 10 ? 28.14300 37.27600 30.96800 1.000 80.67809 9 ILE C C 1
ATOM 671 O O . ILE C 1 10 ? 28.10100 37.61400 29.77800 1.000 75.18796 9 ILE C O 1
ATOM 676 N N . ALA C 1 11 ? 27.79900 36.04900 31.36800 1.000 82.87573 10 ALA C N 1
ATOM 677 C CA . ALA C 1 11 ? 27.28700 35.06700 30.41800 1.000 83.92059 10 ALA C CA 1
ATOM 678 C C . ALA C 1 11 ? 26.06000 35.60000 29.68900 1.000 79.50427 10 ALA C C 1
ATOM 679 O O . ALA C 1 11 ? 25.89600 35.37900 28.48100 1.000 80.48333 10 ALA C O 1
ATOM 681 N N . ALA C 1 12 ? 25.19800 36.32400 30.40600 1.000 74.81687 11 ALA C N 1
ATOM 682 C CA . ALA C 1 12 ? 24.02000 36.91400 29.78200 1.000 77.71721 11 ALA C CA 1
ATOM 683 C C . ALA C 1 12 ? 24.39100 38.04100 28.81400 1.000 75.58538 11 ALA C C 1
ATOM 684 O O . ALA C 1 12 ? 23.77600 38.16900 27.75100 1.000 74.92740 11 ALA C O 1
ATOM 686 N N . ASN C 1 13 ? 25.39000 38.86600 29.15100 1.000 72.48237 12 ASN C N 1
ATOM 687 C CA . ASN C 1 13 ? 25.81500 39.91400 28.22000 1.000 69.47412 12 ASN C CA 1
ATOM 688 C C . ASN C 1 13 ? 26.34700 39.30700 26.92700 1.000 70.59531 12 ASN C C 1
ATOM 689 O O . ASN C 1 13 ? 26.11300 39.84100 25.83700 1.000 66.05792 12 ASN C O 1
ATOM 694 N N . GLU C 1 14 ? 27.03100 38.16500 27.03200 1.000 74.85108 13 GLU C N 1
ATOM 695 C CA . GLU C 1 14 ? 27.66600 37.55200 25.86800 1.000 80.65178 13 GLU C CA 1
ATOM 696 C C . GLU C 1 14 ? 26.62500 37.00400 24.89700 1.000 77.42770 13 GLU C C 1
ATOM 697 O O . GLU C 1 14 ? 26.71200 37.22900 23.68700 1.000 74.85108 13 GLU C O 1
ATOM 703 N N . SER C 1 15 ? 25.62800 36.29100 25.41300 1.000 78.54626 14 SER C N 1
ATOM 704 C CA . SER C 1 15 ? 24.59800 35.73900 24.54700 1.000 81.56241 14 SER C CA 1
ATOM 705 C C . SER C 1 15 ? 23.77000 36.85500 23.92500 1.000 79.97538 14 SER C C 1
ATOM 706 O O . SER C 1 15 ? 23.43400 36.79400 22.73500 1.000 76.41179 14 SER C O 1
ATOM 709 N N . LYS C 1 16 ? 23.50000 37.91300 24.69700 1.000 76.64340 15 LYS C N 1
ATOM 710 C CA . LYS C 1 16 ? 22.77900 39.07300 24.18800 1.000 75.14848 15 LYS C CA 1
ATOM 711 C C . LYS C 1 16 ? 23.57200 39.76500 23.08700 1.000 73.08771 15 LYS C C 1
ATOM 712 O O . LYS C 1 16 ? 22.99400 40.18900 22.08200 1.000 75.27218 15 LYS C O 1
ATOM 718 N N . ASP C 1 17 ? 24.89700 39.86200 23.23700 1.000 70.97167 16 ASP C N 1
ATOM 719 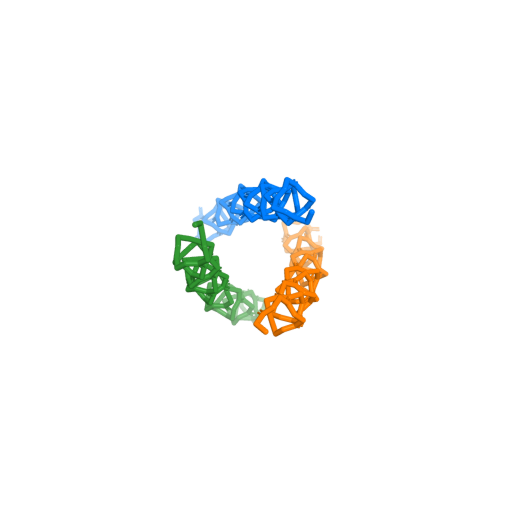C CA . ASP C 1 17 ? 25.68200 40.49600 22.18800 1.000 71.41646 16 ASP C CA 1
ATOM 720 C C . ASP C 1 17 ? 25.76100 39.59400 20.96200 1.000 75.03794 16 ASP C C 1
ATOM 721 O O . ASP C 1 17 ? 25.94300 40.08200 19.84300 1.000 65.38942 16 ASP C O 1
ATOM 726 N N . GLN C 1 18 ? 25.69100 38.26900 21.16800 1.000 78.53573 17 GLN C N 1
ATOM 727 C CA . GLN C 1 18 ? 25.76500 37.32500 20.05100 1.000 82.22302 17 GLN C CA 1
ATOM 728 C C . GLN C 1 18 ? 24.51800 37.41200 19.18400 1.000 74.99320 17 GLN C C 1
ATOM 729 O O . GLN C 1 18 ? 24.60500 37.42300 17.95100 1.000 74.56684 17 GLN C O 1
ATOM 735 N N . ALA C 1 19 ? 23.35000 37.45200 19.82400 1.000 73.78779 18 ALA C N 1
ATOM 736 C CA . ALA C 1 19 ? 22.09600 37.68400 19.12200 1.000 74.79055 18 ALA C CA 1
ATOM 737 C C . ALA C 1 19 ? 22.14400 38.96600 18.30600 1.000 74.29575 18 ALA C C 1
ATOM 738 O O . ALA C 1 19 ? 21.61300 39.02100 17.19100 1.000 74.59579 18 ALA C O 1
ATOM 740 N N . ILE C 1 20 ? 22.77100 40.01000 18.84300 1.000 71.05852 19 ILE C N 1
ATOM 741 C CA . ILE C 1 20 ? 22.88500 41.26200 18.10700 1.000 70.70848 19 ILE C CA 1
ATOM 742 C C . ILE C 1 20 ? 23.81500 41.08700 16.91300 1.000 71.01115 19 ILE C C 1
ATOM 743 O O . ILE C 1 20 ? 23.57200 41.64100 15.83400 1.000 63.42603 19 ILE C O 1
ATOM 748 N N . GLU C 1 21 ? 24.89300 40.31800 17.09100 1.000 72.54291 20 GLU C N 1
ATOM 749 C CA . GLU C 1 21 ? 25.80800 40.00800 15.99400 1.000 77.66458 20 GLU C CA 1
ATOM 750 C C . GLU C 1 21 ? 25.08000 39.32000 14.84000 1.000 76.72762 20 GLU C C 1
ATOM 751 O O . GLU C 1 21 ? 25.31800 39.62800 13.66500 1.000 71.84282 20 GLU C O 1
ATOM 757 N N . LYS C 1 22 ? 24.19500 38.37800 15.16500 1.000 76.25651 21 LYS C N 1
ATOM 758 C CA . LYS C 1 22 ? 23.46200 37.64800 14.14000 1.000 79.85958 21 LYS C CA 1
ATOM 759 C C . LYS C 1 22 ? 22.53200 38.57100 13.36500 1.000 76.10649 21 LYS C C 1
ATOM 760 O O . LYS C 1 22 ? 22.44900 38.48500 12.13400 1.000 74.29312 21 LYS C O 1
ATOM 766 N N . LYS C 1 23 ? 21.83000 39.46600 14.07000 1.000 72.82978 22 LYS C N 1
ATOM 767 C CA . LYS C 1 23 ? 20.94300 40.41000 13.39900 1.000 70.31369 22 LYS C CA 1
ATOM 768 C C . LYS C 1 23 ? 21.72400 41.35100 12.49000 1.000 71.79808 22 LYS C C 1
ATOM 769 O O . LYS C 1 23 ? 21.24600 41.73000 11.41500 1.000 69.27936 22 LYS C O 1
ATOM 775 N N . ILE C 1 24 ? 22.93100 41.74000 12.90100 1.000 70.38739 23 ILE C N 1
ATOM 776 C CA . ILE C 1 24 ? 23.72800 42.63400 12.06900 1.000 69.19777 23 ILE C CA 1
ATOM 777 C C . ILE C 1 24 ? 24.10100 41.94500 10.76300 1.000 72.54817 23 ILE C C 1
ATOM 778 O O . ILE C 1 24 ? 24.00800 42.54500 9.68500 1.000 66.58956 23 ILE C O 1
ATOM 783 N N . GLN C 1 25 ? 24.53400 40.67800 10.84300 1.000 75.06426 24 GLN C N 1
ATOM 784 C CA . GLN C 1 25 ? 24.80800 39.88600 9.64700 1.000 81.24395 24 GLN C CA 1
ATOM 785 C C . GLN C 1 25 ? 23.61800 39.91600 8.69600 1.000 78.20148 24 GLN C C 1
ATOM 786 O O . GLN C 1 25 ? 23.76200 40.23500 7.50800 1.000 79.30161 24 GLN C O 1
ATOM 792 N N . ALA C 1 26 ? 22.43000 39.57800 9.21200 1.000 74.22206 25 ALA C N 1
ATOM 793 C CA . ALA C 1 26 ? 21.24600 39.49400 8.36700 1.000 76.39863 25 ALA C CA 1
ATOM 794 C C . ALA C 1 26 ? 20.89900 40.84900 7.77300 1.000 77.60667 25 ALA C C 1
ATOM 795 O O . ALA C 1 26 ? 20.49800 40.93700 6.60500 1.000 78.05936 25 ALA C O 1
ATOM 797 N N . ILE C 1 27 ? 21.05600 41.92100 8.55100 1.000 71.56121 26 ILE C N 1
ATOM 798 C CA . ILE C 1 27 ? 20.74000 43.24400 8.02300 1.000 73.54829 26 ILE C CA 1
ATOM 799 C C . ILE C 1 27 ? 21.72700 43.63000 6.92600 1.000 75.13532 26 ILE C C 1
ATOM 800 O O . ILE C 1 27 ? 21.35700 44.27700 5.93800 1.000 74.74580 26 ILE C O 1
ATOM 805 N N . GLU C 1 28 ? 22.99900 43.26300 7.09800 1.000 74.41419 27 GLU C N 1
ATOM 806 C CA . GLU C 1 28 ? 24.01400 43.58800 6.10300 1.000 82.13616 27 GLU C CA 1
ATOM 807 C C . GLU C 1 28 ? 23.73000 42.87600 4.78200 1.000 84.53645 27 GLU C C 1
ATOM 808 O O . GLU C 1 28 ? 23.89900 43.46800 3.70800 1.000 80.86496 27 GLU C O 1
ATOM 814 N N . LYS C 1 29 ? 23.29600 41.60800 4.84900 1.000 87.26836 28 LYS C N 1
ATOM 815 C CA . LYS C 1 29 ? 22.92200 40.87400 3.64200 1.000 90.55823 28 LYS C CA 1
ATOM 816 C C . LYS C 1 29 ? 21.72000 41.51100 2.96700 1.000 89.90288 28 LYS C C 1
ATOM 817 O O . LYS C 1 29 ? 21.72300 41.73600 1.75100 1.000 91.91892 28 LYS C O 1
ATOM 823 N N . LYS C 1 30 ? 20.68100 41.81100 3.74800 1.000 87.66841 29 LYS C N 1
ATOM 824 C CA . LYS C 1 30 ? 19.46500 42.35100 3.16500 1.000 86.66829 29 LYS C CA 1
ATOM 825 C C . LYS C 1 30 ? 19.70000 43.71600 2.53700 1.000 90.73193 29 LYS C C 1
ATOM 826 O O . LYS C 1 30 ? 19.05700 44.04900 1.53700 1.000 93.37962 29 LYS C O 1
ATOM 832 N N . ILE C 1 31 ? 20.62400 44.51000 3.07700 1.000 87.81316 30 ILE C N 1
ATOM 833 C CA . ILE C 1 31 ? 20.89200 45.82100 2.49400 1.000 90.97143 30 ILE C CA 1
ATOM 834 C C . ILE C 1 31 ? 21.53700 45.68000 1.11700 1.000 97.37220 30 ILE C C 1
ATOM 835 O O . ILE C 1 31 ? 21.17600 46.38800 0.17100 1.000 99.04872 30 ILE C O 1
ATOM 840 N N . GLU C 1 32 ? 22.51500 44.77900 0.98400 1.000 98.39074 31 GLU C N 1
ATOM 841 C CA . GLU C 1 32 ? 23.13600 44.57700 -0.32100 1.000 106.56541 31 GLU C CA 1
ATOM 842 C C . GLU C 1 32 ? 22.12100 44.03600 -1.32000 1.000 113.14251 31 GLU C C 1
ATOM 843 O O . GLU C 1 32 ? 22.06200 44.49500 -2.46600 1.000 118.64844 31 GLU C O 1
ATOM 849 N N . ALA C 1 33 ? 21.28700 43.08600 -0.89100 1.000 109.43154 32 ALA C N 1
ATOM 850 C CA . ALA C 1 33 ? 20.21100 42.61800 -1.75400 1.000 110.42113 32 ALA C CA 1
ATOM 851 C C . ALA C 1 33 ? 19.25700 43.75100 -2.09500 1.000 112.60561 32 ALA C C 1
ATOM 852 O O . ALA C 1 33 ? 18.79800 43.86300 -3.23800 1.000 118.96163 32 ALA C O 1
ATOM 854 N N . ILE C 1 34 ? 18.93500 44.60700 -1.12300 1.000 108.16823 33 ILE C N 1
ATOM 855 C CA . ILE C 1 34 ? 18.06300 45.72700 -1.46000 1.000 108.22877 33 ILE C CA 1
ATOM 856 C C . ILE C 1 34 ? 18.74000 46.64000 -2.47500 1.000 115.80336 33 ILE C C 1
ATOM 857 O O . ILE C 1 34 ? 18.06600 47.23900 -3.31900 1.000 120.84870 33 ILE C O 1
ATOM 862 N N . GLU C 1 35 ? 20.07600 46.79000 -2.40300 1.000 115.14275 34 GLU C N 1
ATOM 863 C CA . GLU C 1 35 ? 20.76400 47.66400 -3.35700 1.000 117.43250 34 GLU C CA 1
ATOM 864 C C . GLU C 1 35 ? 20.82000 47.01000 -4.72900 1.000 127.20999 34 GLU C C 1
ATOM 865 O O . GLU C 1 35 ? 20.79700 47.70000 -5.75400 1.000 126.97049 34 GLU C O 1
ATOM 871 N N . HIS C 1 36 ? 20.87100 45.67600 -4.77100 1.000 132.42114 35 HIS C N 1
ATOM 872 C CA . HIS C 1 36 ? 20.96900 44.99000 -6.05800 1.000 137.12960 35 HIS C CA 1
ATOM 873 C C . HIS C 1 36 ? 19.78200 45.33500 -6.93900 1.000 138.61925 35 HIS C C 1
ATOM 874 O O . HIS C 1 36 ? 19.90200 45.47400 -8.16500 1.000 139.98521 35 HIS C O 1
ATOM 881 N N . GLY C 1 37 ? 18.60300 45.33100 -6.33800 1.000 140.29314 36 GLY C N 1
ATOM 882 C CA . GLY C 1 37 ? 17.39100 45.63200 -7.06200 1.000 150.17853 36 GLY C CA 1
ATOM 883 C C . GLY C 1 37 ? 16.48400 46.59600 -6.33500 1.000 154.45273 36 GLY C C 1
ATOM 884 O O . GLY C 1 37 ? 15.42200 46.95300 -6.84300 1.000 163.42749 36 GLY C O 1
#

Solvent-accessible surface area: 7755 Å² total; per-residue (Å²): 91,156,112,61,7,81,160,104,11,55,62,13,50,70,78,1,103,52,2,50,140,98,0,75,54,5,61,161,80,9,84,67,45,84,137,109,128,66,119,67,5,64,162,106,9,54,57,13,71,72,108,0,116,52,6,50,163,101,3,130,56,5,62,166,92,1,82,62,46,66,160,113,120,119,134,59,5,63,162,105,9,57,60,12,54,66,80,7,114,60,7,63,154,92,5,100,60,14,63,146,79,3,78,60,40,87,157,101